Protein AF-A0A540WTZ3-F1 (afdb_monomer_lite)

Sequence (70 aa):
MNGSAQQGFGYRARRTFIRLLVFFLILGLGGGVVFLLSQLNSRTFTLAPVDGQLVVMKGRMAPMGCLLYT

Organism: NCBI:txid2590453

Secondary structure (DSSP, 8-state):
--------HHHHHHHHHHHHHHHHHHHHHHHHHHHHHHHHHTT-EEEEEETTEEEEEEE-STTS-EEE--

Radius of gyration: 24.19 Å; chains: 1; bounding box: 45×39×64 Å

Foldseek 3Di:
DPPPPPCDPVNVVVVVVVVVVVVVVVVVVVVVVLQVVQVVQQQDWDWDQDPNDTFIWGAHGPPVGIDTDD

pLDDT: mean 87.57, std 13.46, range [40.06, 98.38]

Structure (mmCIF, N/CA/C/O backbone):
data_AF-A0A540WTZ3-F1
#
_entry.id   AF-A0A540WTZ3-F1
#
loop_
_atom_site.group_PDB
_atom_site.id
_atom_site.type_symbol
_atom_site.label_atom_id
_atom_site.label_alt_id
_atom_site.label_comp_id
_atom_site.label_asym_id
_atom_site.label_entity_id
_atom_site.label_seq_id
_atom_site.pdbx_PDB_ins_code
_atom_site.Cartn_x
_atom_site.Cartn_y
_atom_site.Cartn_z
_atom_site.occupancy
_atom_site.B_iso_or_equiv
_atom_site.auth_seq_id
_atom_site.auth_comp_id
_atom_site.auth_asym_id
_atom_site.auth_atom_id
_atom_site.pdbx_PDB_model_num
ATOM 1 N N . MET A 1 1 ? 15.477 26.682 -42.142 1.00 40.06 1 MET A N 1
ATOM 2 C CA . MET A 1 1 ? 16.119 25.357 -41.989 1.00 40.06 1 MET A CA 1
ATOM 3 C C . MET A 1 1 ? 15.567 24.702 -40.728 1.00 40.06 1 MET A C 1
ATOM 5 O O . MET A 1 1 ? 16.093 24.935 -39.651 1.00 40.06 1 MET A O 1
ATOM 9 N N . ASN A 1 2 ? 14.470 23.945 -40.836 1.00 42.88 2 ASN A N 1
ATOM 10 C CA . ASN A 1 2 ? 13.921 23.190 -39.705 1.00 42.88 2 ASN A CA 1
ATOM 11 C C . ASN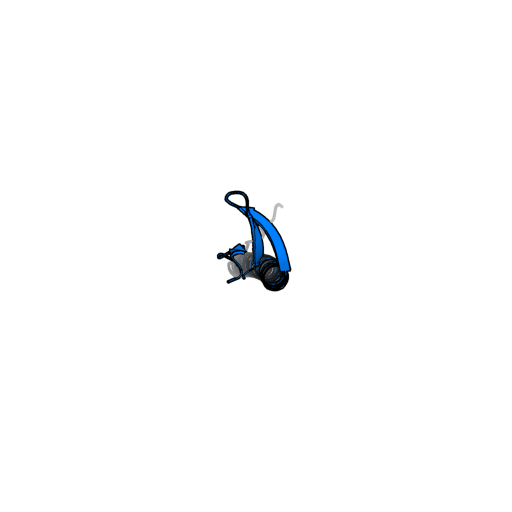 A 1 2 ? 14.578 21.811 -39.696 1.00 42.88 2 ASN A C 1
ATOM 13 O O . ASN A 1 2 ? 14.127 20.897 -40.380 1.00 42.88 2 ASN A O 1
ATOM 17 N N . GLY A 1 3 ? 15.697 21.697 -38.980 1.00 49.00 3 GLY A N 1
ATOM 18 C CA . GLY A 1 3 ? 16.391 20.431 -38.793 1.00 49.00 3 GLY A CA 1
ATOM 19 C C . GLY A 1 3 ? 15.508 19.476 -38.001 1.00 49.00 3 GLY A C 1
ATOM 20 O O . GLY A 1 3 ? 15.423 19.569 -36.778 1.00 49.00 3 GLY A O 1
ATOM 21 N N . SER A 1 4 ? 14.850 18.549 -38.691 1.00 52.88 4 SER A N 1
ATOM 22 C CA . SER A 1 4 ? 14.305 17.339 -38.089 1.00 52.88 4 SER A CA 1
ATOM 23 C C . SER A 1 4 ? 15.481 16.535 -37.542 1.00 52.88 4 SER A C 1
ATOM 25 O O . SER A 1 4 ? 16.048 15.698 -38.242 1.00 52.88 4 SER A O 1
ATOM 27 N N . ALA A 1 5 ? 15.898 16.844 -36.311 1.00 59.25 5 ALA A N 1
ATOM 28 C CA . ALA A 1 5 ? 16.890 16.067 -35.591 1.00 59.25 5 ALA A CA 1
ATOM 29 C C . ALA A 1 5 ? 16.398 14.620 -35.591 1.00 59.25 5 ALA A C 1
ATOM 31 O O . ALA A 1 5 ? 15.383 14.296 -34.970 1.00 59.25 5 ALA A O 1
ATOM 32 N N . GLN A 1 6 ? 17.075 13.782 -36.369 1.00 57.38 6 GLN A N 1
ATOM 33 C CA . GLN A 1 6 ? 16.768 12.375 -36.526 1.00 57.38 6 GLN A CA 1
ATOM 34 C C . GLN A 1 6 ? 16.836 11.752 -35.129 1.00 57.38 6 GLN A C 1
ATOM 36 O O . GLN A 1 6 ? 17.918 11.514 -34.600 1.00 57.38 6 GLN A O 1
ATOM 41 N N . GLN A 1 7 ? 15.678 11.591 -34.475 1.00 60.62 7 GLN A N 1
ATOM 42 C CA . GLN A 1 7 ? 15.566 11.014 -33.136 1.00 60.62 7 GLN A CA 1
ATOM 43 C C . GLN A 1 7 ? 15.967 9.544 -33.234 1.00 60.62 7 GLN A C 1
ATOM 45 O O . GLN A 1 7 ? 15.118 8.671 -33.430 1.00 60.62 7 GLN A O 1
ATOM 50 N N . GLY A 1 8 ? 17.273 9.294 -33.160 1.00 70.88 8 GLY A N 1
ATOM 51 C CA . GLY A 1 8 ? 17.865 7.974 -33.286 1.00 70.88 8 GLY A CA 1
ATOM 52 C C . GLY A 1 8 ? 17.299 7.010 -32.251 1.00 70.88 8 GLY A C 1
ATOM 53 O O . GLY A 1 8 ? 16.827 7.412 -31.182 1.00 70.88 8 GLY A O 1
ATOM 54 N N . PHE A 1 9 ? 17.367 5.719 -32.568 1.00 72.31 9 PHE A N 1
ATOM 55 C CA . PHE A 1 9 ? 16.887 4.632 -31.715 1.00 72.31 9 PHE A CA 1
ATOM 56 C C . PHE A 1 9 ? 17.343 4.781 -30.251 1.00 72.31 9 PHE A C 1
ATOM 58 O O . PHE A 1 9 ? 16.531 4.629 -29.342 1.00 72.31 9 PHE A O 1
ATOM 65 N N . GLY A 1 10 ? 18.590 5.207 -30.014 1.00 79.81 10 GLY A N 1
ATOM 66 C CA . GLY A 1 10 ? 19.125 5.455 -28.669 1.00 79.81 10 GLY A CA 1
ATOM 67 C C . GLY A 1 10 ? 18.399 6.556 -27.881 1.00 79.81 10 GLY A C 1
ATOM 68 O O . GLY A 1 10 ? 18.159 6.396 -26.685 1.00 79.81 10 GLY A O 1
ATOM 69 N N . TYR A 1 11 ? 17.970 7.643 -28.534 1.00 81.50 11 TYR A N 1
ATOM 70 C CA . TYR A 1 11 ? 17.187 8.701 -27.881 1.00 81.50 11 TYR A CA 1
ATOM 71 C C . TYR A 1 11 ? 15.803 8.186 -27.464 1.00 81.50 11 TYR A C 1
ATOM 73 O O . TYR A 1 11 ? 15.332 8.462 -26.357 1.00 81.50 11 TYR A O 1
ATOM 81 N N . ARG A 1 12 ? 15.171 7.379 -28.326 1.00 82.81 12 ARG A N 1
ATOM 82 C CA . ARG A 1 12 ? 13.870 6.754 -28.044 1.00 82.81 12 ARG A CA 1
ATOM 83 C C . ARG A 1 12 ? 13.978 5.714 -26.926 1.00 82.81 12 ARG A C 1
ATOM 85 O O . ARG A 1 12 ? 13.187 5.765 -25.989 1.00 82.81 12 ARG A O 1
ATOM 92 N N . ALA A 1 13 ? 14.983 4.840 -26.975 1.00 87.88 13 ALA A N 1
ATOM 93 C CA . ALA A 1 13 ? 15.224 3.809 -25.966 1.00 87.88 13 ALA A CA 1
ATOM 94 C C . ALA A 1 13 ? 15.498 4.415 -24.581 1.00 87.88 13 ALA A C 1
ATOM 96 O O . ALA A 1 13 ? 14.849 4.033 -23.608 1.00 87.88 13 ALA A O 1
ATOM 97 N N . ARG A 1 14 ? 16.373 5.429 -24.493 1.00 90.69 14 ARG A N 1
ATOM 98 C CA . ARG A 1 14 ? 16.651 6.144 -23.236 1.00 90.69 14 ARG A CA 1
ATOM 99 C C . ARG A 1 14 ? 15.393 6.795 -22.665 1.00 90.69 14 ARG A C 1
ATOM 101 O O . ARG A 1 14 ? 15.140 6.699 -21.467 1.00 90.69 14 ARG A O 1
ATOM 108 N N . ARG A 1 15 ? 14.583 7.435 -23.514 1.00 91.25 15 ARG A N 1
ATOM 109 C CA . ARG A 1 15 ? 13.324 8.061 -23.088 1.00 91.25 15 ARG A CA 1
ATOM 110 C C . ARG A 1 15 ? 12.341 7.033 -22.529 1.00 91.25 15 ARG A C 1
ATOM 112 O O . ARG A 1 15 ? 11.738 7.283 -21.488 1.00 91.25 15 ARG A O 1
ATOM 119 N N . THR A 1 16 ? 12.181 5.895 -23.197 1.00 93.56 16 THR A N 1
ATOM 120 C CA . THR A 1 16 ? 11.300 4.815 -22.731 1.00 93.56 16 THR A CA 1
ATOM 121 C C . THR A 1 16 ? 11.814 4.198 -21.435 1.00 93.56 16 THR A C 1
ATOM 123 O O . THR A 1 16 ? 11.033 4.021 -20.506 1.00 93.56 16 THR A O 1
ATOM 126 N N . PHE A 1 17 ? 13.121 3.956 -21.327 1.00 95.56 17 PHE A N 1
ATOM 127 C CA . PHE A 1 17 ? 13.733 3.438 -20.106 1.00 95.56 17 PHE A CA 1
ATOM 128 C C . PHE A 1 17 ? 13.492 4.362 -18.909 1.00 95.56 17 PHE A C 1
ATOM 130 O O . PHE A 1 17 ? 13.018 3.900 -17.877 1.00 95.56 17 PHE A O 1
ATOM 137 N N . ILE A 1 18 ? 13.733 5.671 -19.057 1.00 96.69 18 ILE A N 1
ATOM 138 C CA . ILE A 1 18 ? 13.481 6.639 -17.978 1.00 96.69 18 ILE A CA 1
ATOM 139 C C . ILE A 1 18 ? 12.005 6.617 -17.569 1.00 96.69 18 ILE A C 1
ATOM 141 O O . ILE A 1 18 ? 11.702 6.628 -16.382 1.00 96.69 18 ILE A O 1
ATOM 145 N N . ARG A 1 19 ? 11.076 6.545 -18.531 1.00 96.00 19 ARG A N 1
ATOM 146 C CA . ARG A 1 19 ? 9.639 6.459 -18.229 1.00 96.00 19 ARG A CA 1
ATOM 147 C C . ARG A 1 19 ? 9.286 5.205 -17.439 1.00 96.00 19 ARG A C 1
ATOM 149 O O . ARG A 1 19 ? 8.552 5.311 -16.464 1.00 96.00 19 ARG A O 1
ATOM 156 N N . LEU A 1 20 ? 9.808 4.048 -17.841 1.00 98.00 20 LEU A N 1
ATOM 157 C CA . LEU A 1 20 ? 9.589 2.794 -17.123 1.00 98.00 20 LEU A CA 1
ATOM 158 C C . LEU A 1 20 ? 10.202 2.846 -15.725 1.00 98.00 20 LEU A C 1
ATOM 160 O O . LEU A 1 20 ? 9.545 2.472 -14.763 1.00 98.00 20 LEU A O 1
ATOM 164 N N . LEU A 1 21 ? 11.419 3.372 -15.596 1.00 98.06 21 LEU A N 1
ATOM 165 C CA . LEU A 1 21 ? 12.084 3.540 -14.308 1.00 98.06 21 LEU A CA 1
ATOM 166 C C . LEU A 1 21 ? 11.254 4.420 -13.372 1.00 98.06 21 LEU A C 1
ATOM 168 O O . LEU A 1 21 ? 10.993 4.027 -12.240 1.00 98.06 21 LEU A O 1
ATOM 172 N N . VAL A 1 22 ? 10.790 5.578 -13.849 1.00 98.00 22 VAL A N 1
ATOM 173 C CA . VAL A 1 22 ? 9.927 6.476 -13.066 1.00 98.00 22 VAL A CA 1
ATOM 174 C C . VAL A 1 22 ? 8.605 5.794 -12.717 1.00 98.00 22 VAL A C 1
ATOM 176 O O . VAL A 1 22 ? 8.142 5.912 -11.588 1.00 98.00 22 VAL A O 1
ATOM 179 N N . PHE A 1 23 ? 8.014 5.041 -13.644 1.00 97.81 23 PHE A N 1
ATOM 180 C CA . PHE A 1 23 ? 6.792 4.282 -13.389 1.00 97.81 23 PHE A CA 1
ATOM 181 C C . PHE A 1 23 ? 6.980 3.252 -12.265 1.00 97.81 23 PHE A C 1
ATOM 183 O O . PHE A 1 23 ? 6.206 3.242 -11.309 1.00 97.81 23 PHE A O 1
ATOM 190 N N . PHE A 1 24 ? 8.037 2.438 -12.324 1.00 98.31 24 PHE A N 1
ATOM 191 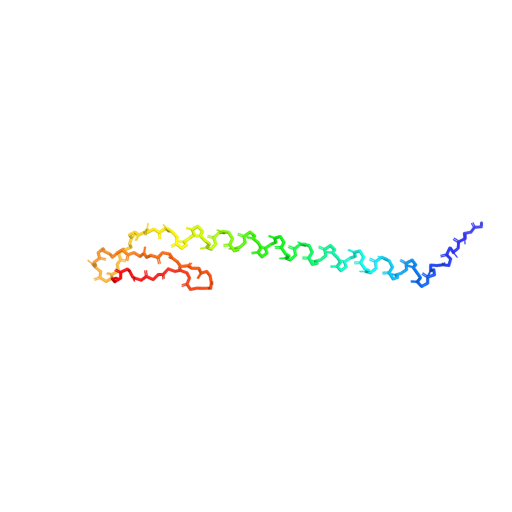C CA . PHE A 1 24 ? 8.353 1.478 -11.264 1.00 98.31 24 PHE A CA 1
ATOM 192 C C . PHE A 1 24 ? 8.700 2.160 -9.943 1.00 98.31 24 PHE A C 1
ATOM 194 O O . PHE A 1 24 ? 8.321 1.656 -8.889 1.00 98.31 24 PHE A O 1
ATOM 201 N N . LEU A 1 25 ? 9.364 3.315 -9.984 1.00 98.38 25 LEU A N 1
ATOM 202 C CA . LEU A 1 25 ? 9.647 4.103 -8.790 1.00 98.38 25 LEU A CA 1
ATOM 203 C C . LEU A 1 25 ? 8.350 4.571 -8.120 1.00 98.38 25 LEU A C 1
ATOM 205 O O . LEU A 1 25 ? 8.197 4.406 -6.913 1.00 98.38 25 LEU A O 1
ATOM 209 N N . ILE A 1 26 ? 7.396 5.098 -8.893 1.00 98.06 26 ILE A N 1
ATOM 210 C CA . ILE A 1 26 ? 6.086 5.517 -8.377 1.00 98.06 26 ILE A CA 1
ATOM 211 C C . ILE A 1 26 ? 5.331 4.320 -7.794 1.00 98.06 26 ILE A C 1
ATOM 213 O O . ILE A 1 26 ? 4.804 4.424 -6.688 1.00 98.06 26 ILE A O 1
ATOM 217 N N . LEU A 1 27 ? 5.308 3.177 -8.490 1.00 98.19 27 LEU A N 1
ATOM 218 C CA . LEU A 1 27 ? 4.670 1.961 -7.975 1.00 98.19 27 LEU A CA 1
ATOM 219 C C . LEU A 1 27 ? 5.329 1.460 -6.687 1.00 98.19 27 LEU A C 1
ATOM 221 O O . LEU A 1 27 ? 4.625 1.096 -5.748 1.00 98.19 27 LEU A O 1
ATOM 225 N N . GLY A 1 28 ? 6.660 1.468 -6.620 1.00 98.06 28 GLY A N 1
ATOM 226 C CA . GLY A 1 28 ? 7.409 1.058 -5.435 1.00 98.06 28 GLY A CA 1
ATOM 227 C C . GLY A 1 28 ? 7.147 1.973 -4.242 1.00 98.06 28 GLY A C 1
ATOM 228 O O . GLY A 1 28 ? 6.874 1.488 -3.147 1.00 98.06 28 GLY A O 1
ATOM 229 N N . LEU A 1 29 ? 7.158 3.292 -4.454 1.00 98.31 29 LEU A N 1
ATOM 230 C CA . LEU A 1 29 ? 6.843 4.269 -3.410 1.00 98.31 29 LEU A CA 1
ATOM 231 C C . LEU A 1 29 ? 5.384 4.156 -2.956 1.00 98.31 29 LEU A C 1
ATOM 233 O O . LEU A 1 29 ? 5.123 4.099 -1.756 1.00 98.31 29 LEU A O 1
ATOM 237 N N . GLY A 1 30 ? 4.442 4.059 -3.896 1.00 97.81 30 GLY A N 1
ATOM 238 C CA . GLY A 1 30 ? 3.024 3.871 -3.593 1.00 97.81 30 GLY A CA 1
ATOM 239 C C . GLY A 1 30 ? 2.771 2.584 -2.804 1.00 97.81 30 GLY A C 1
ATOM 240 O O . GLY A 1 30 ? 2.130 2.616 -1.754 1.00 97.81 30 GLY A O 1
ATOM 241 N N . GLY A 1 31 ? 3.345 1.465 -3.252 1.00 96.94 31 GLY A N 1
ATOM 242 C CA . GLY A 1 31 ? 3.280 0.185 -2.546 1.00 96.94 31 GLY A CA 1
ATOM 243 C C . GLY A 1 31 ? 3.926 0.243 -1.162 1.00 96.94 31 GLY A C 1
ATO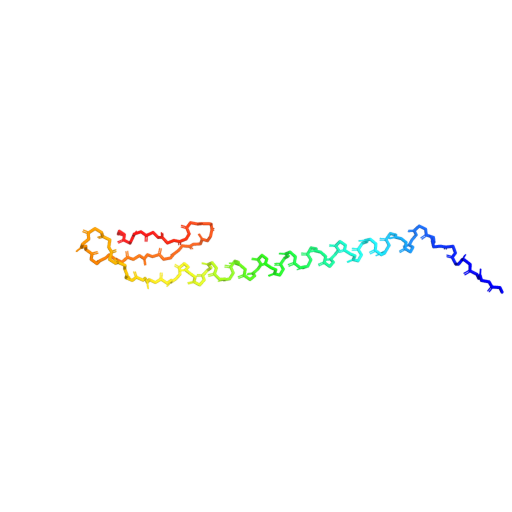M 244 O O . GLY A 1 31 ? 3.358 -0.269 -0.199 1.00 96.94 31 GLY A O 1
ATOM 245 N N . GLY A 1 32 ? 5.066 0.926 -1.032 1.00 97.56 32 GLY A N 1
ATOM 246 C CA . GLY A 1 32 ? 5.748 1.137 0.244 1.00 97.56 32 GLY A CA 1
ATOM 247 C C . GLY A 1 32 ? 4.897 1.913 1.250 1.00 97.56 32 GLY A C 1
ATOM 248 O O . GLY A 1 32 ? 4.788 1.502 2.404 1.00 97.56 32 GLY A O 1
ATOM 249 N N . VAL A 1 33 ? 4.231 2.986 0.815 1.00 97.06 33 VAL A N 1
ATOM 250 C CA . VAL A 1 33 ? 3.300 3.749 1.664 1.00 97.06 33 VAL A CA 1
ATOM 251 C C . VAL A 1 33 ? 2.138 2.868 2.122 1.00 97.06 33 VAL A C 1
ATOM 253 O O . VAL A 1 33 ? 1.858 2.805 3.319 1.00 97.06 33 VAL A O 1
ATOM 256 N N . VAL A 1 34 ? 1.496 2.139 1.204 1.00 95.81 34 VAL A N 1
ATOM 257 C CA . VAL A 1 34 ? 0.392 1.223 1.544 1.00 95.81 34 VAL A CA 1
ATOM 258 C C . VAL A 1 34 ? 0.852 0.143 2.526 1.00 95.81 34 VAL A C 1
ATOM 260 O O . VAL A 1 34 ? 0.149 -0.151 3.493 1.00 95.81 34 VAL A O 1
ATOM 263 N N . PHE A 1 35 ? 2.049 -0.412 2.335 1.00 95.69 35 PHE A N 1
ATOM 264 C CA . PHE A 1 35 ? 2.634 -1.398 3.239 1.00 95.69 35 PHE A CA 1
ATOM 265 C C . PHE A 1 35 ? 2.884 -0.830 4.643 1.00 95.69 35 PHE A C 1
ATOM 267 O O . PHE A 1 35 ? 2.540 -1.470 5.637 1.00 95.69 35 PHE A O 1
ATOM 274 N N . LEU A 1 36 ? 3.433 0.382 4.745 1.00 96.19 36 LEU A N 1
ATOM 275 C CA . LEU A 1 36 ? 3.658 1.043 6.032 1.00 96.19 36 LEU A CA 1
ATOM 276 C C . LEU A 1 36 ? 2.338 1.342 6.751 1.00 96.19 36 LEU A C 1
ATOM 278 O O . LEU A 1 36 ? 2.213 1.057 7.941 1.00 96.19 36 LEU A O 1
ATOM 282 N N . LEU A 1 37 ? 1.329 1.842 6.036 1.00 94.25 37 LEU A N 1
ATOM 283 C CA . LEU A 1 37 ? -0.007 2.066 6.596 1.00 94.25 37 LEU A CA 1
ATOM 284 C C . LEU A 1 37 ? -0.654 0.756 7.063 1.00 94.25 37 LEU A C 1
ATOM 286 O O . LEU A 1 37 ? -1.239 0.700 8.141 1.00 94.25 37 LEU A O 1
ATOM 290 N N . SER A 1 38 ? -0.493 -0.314 6.289 1.00 93.44 38 SER A N 1
ATOM 291 C CA . SER A 1 38 ? -0.929 -1.670 6.631 1.00 93.44 38 SER A CA 1
ATOM 292 C C . SER A 1 38 ? -0.240 -2.192 7.903 1.00 93.44 38 SER A C 1
ATOM 294 O O . SER A 1 38 ? -0.892 -2.752 8.788 1.00 93.44 38 SER A O 1
ATOM 296 N N . GLN A 1 39 ? 1.061 -1.934 8.064 1.00 94.12 39 GLN A N 1
ATOM 297 C CA . GLN A 1 39 ? 1.786 -2.247 9.298 1.00 94.12 39 GLN A CA 1
ATOM 298 C C . GLN A 1 39 ? 1.259 -1.450 10.495 1.00 94.12 39 GLN A C 1
ATOM 300 O O . GLN A 1 39 ? 1.081 -2.025 11.570 1.00 94.12 39 GLN A O 1
ATOM 305 N N . LEU A 1 40 ? 0.975 -0.156 10.327 1.00 91.81 40 LEU A N 1
ATOM 306 C CA . LEU A 1 40 ? 0.387 0.666 11.390 1.00 91.81 40 LEU A CA 1
ATOM 307 C C . LEU A 1 40 ? -1.004 0.154 11.784 1.00 91.81 40 LEU A C 1
ATOM 309 O O . LEU A 1 40 ? -1.279 -0.035 12.971 1.00 91.81 40 LEU A O 1
ATOM 313 N N . ASN A 1 41 ? -1.850 -0.160 10.799 1.00 91.25 41 ASN A N 1
ATOM 314 C CA . ASN A 1 41 ? -3.167 -0.739 11.045 1.00 91.25 41 ASN A CA 1
ATOM 315 C C . ASN A 1 41 ? -3.062 -2.056 11.829 1.00 91.25 41 ASN A C 1
ATOM 317 O O . ASN A 1 41 ? -3.772 -2.225 12.816 1.00 91.25 41 ASN A O 1
ATOM 321 N N . SER A 1 42 ? -2.101 -2.925 11.490 1.00 90.50 42 SER A N 1
ATOM 322 C CA . SER A 1 42 ? -1.892 -4.215 12.170 1.00 90.50 42 SER A CA 1
ATOM 323 C C . SER A 1 42 ? -1.580 -4.128 13.674 1.00 90.50 42 SER A C 1
ATOM 325 O O . SER A 1 42 ? -1.686 -5.120 14.399 1.00 90.50 42 SER A O 1
ATOM 327 N N . ARG A 1 43 ? -1.186 -2.940 14.149 1.00 91.69 43 ARG A N 1
ATOM 328 C CA . ARG A 1 43 ? -0.867 -2.649 15.555 1.00 91.69 43 ARG A CA 1
ATOM 329 C C . ARG A 1 43 ? -1.993 -1.918 16.283 1.00 91.69 43 ARG A C 1
ATOM 331 O O . ARG A 1 43 ? -1.857 -1.628 17.467 1.00 91.69 43 ARG A O 1
ATOM 338 N N . THR A 1 44 ? -3.079 -1.605 15.583 1.00 89.25 44 THR A N 1
ATOM 339 C CA . THR A 1 44 ? -4.192 -0.830 16.124 1.00 89.25 44 THR A CA 1
ATOM 340 C C . THR A 1 44 ? -5.276 -1.761 16.657 1.00 89.25 44 THR A C 1
ATOM 342 O O . THR A 1 44 ? -5.619 -2.769 16.034 1.00 89.25 44 THR A O 1
ATOM 345 N N . PHE A 1 45 ? -5.835 -1.388 17.804 1.00 92.31 45 PHE A N 1
ATOM 346 C CA . PHE A 1 45 ? -7.022 -1.999 18.384 1.00 92.31 45 PHE A CA 1
ATOM 347 C C . PHE A 1 45 ? -8.133 -0.957 18.414 1.00 92.31 45 PHE A C 1
ATOM 349 O O . PHE A 1 45 ? -7.896 0.200 18.760 1.00 92.31 45 PHE A O 1
ATOM 356 N N . THR A 1 46 ? -9.335 -1.361 18.032 1.00 91.06 46 THR A N 1
ATOM 357 C CA . THR A 1 46 ? -10.515 -0.489 17.998 1.00 91.06 46 THR A CA 1
ATOM 358 C C . THR A 1 46 ? -11.679 -1.192 18.675 1.00 91.06 46 THR A C 1
ATOM 360 O O . THR A 1 46 ? -11.731 -2.417 18.684 1.00 91.06 46 THR A O 1
ATOM 363 N N . LEU A 1 47 ? -12.594 -0.434 19.269 1.00 92.06 47 LEU A N 1
ATOM 364 C CA . LEU A 1 47 ? -13.827 -0.974 19.834 1.00 92.06 47 LEU A CA 1
ATOM 365 C C . LEU A 1 47 ? -14.955 -0.730 18.839 1.00 92.06 47 LEU A C 1
ATOM 367 O O . LEU A 1 47 ? -15.104 0.390 18.350 1.00 92.06 47 LEU A O 1
ATOM 371 N N . ALA A 1 48 ? -15.738 -1.762 18.553 1.00 91.44 48 ALA A N 1
ATOM 372 C CA . ALA A 1 48 ? -16.893 -1.661 17.676 1.00 91.44 48 ALA A CA 1
ATOM 373 C C . ALA A 1 48 ? -18.112 -2.309 18.347 1.00 91.44 48 ALA A C 1
ATOM 375 O O . ALA A 1 48 ? -17.986 -3.397 18.910 1.00 91.44 48 ALA A O 1
ATOM 376 N N . PRO A 1 49 ? -19.291 -1.669 18.316 1.00 90.44 49 PRO A N 1
ATOM 377 C CA . PRO A 1 49 ? -20.528 -2.330 18.699 1.00 90.44 49 PRO A CA 1
ATOM 378 C C . PRO A 1 49 ? -20.930 -3.315 17.591 1.00 90.44 49 PRO A C 1
ATOM 380 O O . PRO A 1 49 ? -21.208 -2.904 16.466 1.00 90.44 49 PRO A O 1
ATOM 383 N N . VAL A 1 50 ? -20.949 -4.609 17.903 1.00 89.25 50 VAL A N 1
ATOM 384 C CA . VAL A 1 50 ? -21.366 -5.692 16.999 1.00 89.25 50 VAL A CA 1
ATOM 385 C C . VAL A 1 50 ? -22.402 -6.535 17.736 1.00 89.25 50 VAL A C 1
ATOM 387 O O . VAL A 1 50 ? -22.158 -6.970 18.858 1.00 89.25 50 VAL A O 1
ATOM 390 N N . ASP A 1 51 ? -23.584 -6.708 17.140 1.00 89.12 51 ASP A N 1
ATOM 391 C CA . ASP A 1 51 ? -24.687 -7.517 17.688 1.00 89.12 51 ASP A CA 1
ATOM 392 C C . ASP A 1 51 ? -25.073 -7.180 19.143 1.00 89.12 51 ASP A C 1
ATOM 394 O O . ASP A 1 51 ? -25.333 -8.049 19.973 1.00 89.12 51 ASP A O 1
ATOM 398 N N . GLY A 1 52 ? -25.095 -5.884 19.476 1.00 90.00 52 GLY A N 1
ATOM 399 C CA . GLY A 1 52 ? -25.453 -5.398 20.815 1.00 90.00 52 GLY A CA 1
ATOM 400 C C . GLY A 1 52 ? -24.365 -5.597 21.876 1.00 90.00 52 GLY A C 1
ATOM 401 O O . GLY A 1 52 ? -24.585 -5.265 23.040 1.00 90.00 52 GLY A O 1
ATOM 402 N N . GLN A 1 53 ? -23.190 -6.094 21.488 1.00 87.75 53 GLN A N 1
ATOM 403 C CA . GLN A 1 53 ? -22.025 -6.247 22.353 1.00 87.75 53 GLN A CA 1
ATOM 404 C C . GLN A 1 53 ? -20.895 -5.326 21.893 1.00 87.75 53 GLN A C 1
ATOM 406 O O . GLN A 1 53 ? -20.733 -5.046 20.706 1.00 87.75 53 GLN A O 1
ATOM 411 N N . LEU A 1 54 ? -20.096 -4.835 22.839 1.00 92.38 54 LEU A N 1
ATOM 412 C CA . LEU A 1 54 ? -18.898 -4.071 22.516 1.00 92.38 54 LEU A CA 1
ATOM 413 C C . LEU A 1 54 ? -17.735 -5.046 22.320 1.00 92.38 54 LEU A C 1
ATOM 415 O O . LEU A 1 54 ? -17.257 -5.635 23.288 1.00 92.38 54 LEU A O 1
ATOM 419 N N . VAL A 1 55 ? -17.286 -5.215 21.076 1.00 92.38 55 VAL A N 1
ATOM 420 C CA . VAL A 1 55 ? -16.193 -6.132 20.734 1.00 92.38 55 VAL A CA 1
ATOM 421 C C . VAL A 1 55 ? -14.909 -5.370 20.435 1.00 92.38 55 VAL A C 1
ATOM 423 O O . VAL A 1 55 ? -14.917 -4.276 19.864 1.00 92.38 55 VAL A O 1
ATOM 426 N N . VAL A 1 56 ? -13.780 -5.964 20.815 1.00 94.00 56 VAL A N 1
ATOM 427 C CA . VAL A 1 56 ? -12.460 -5.472 20.425 1.00 94.00 56 VAL A CA 1
ATOM 428 C C . VAL A 1 56 ? -12.162 -6.001 19.031 1.00 94.00 56 VAL A C 1
ATOM 430 O O . VAL A 1 56 ? -12.260 -7.197 18.766 1.00 94.00 56 VAL A O 1
ATOM 433 N N . MET A 1 57 ? -11.770 -5.111 18.134 1.00 94.38 57 MET A N 1
ATOM 434 C CA . MET A 1 57 ? -11.305 -5.454 16.803 1.00 94.38 57 MET A CA 1
ATOM 435 C C . MET A 1 57 ? -9.817 -5.148 16.689 1.00 94.38 57 MET A C 1
ATOM 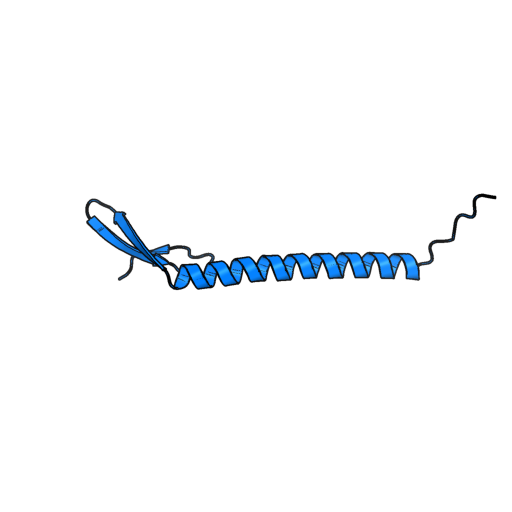437 O O . MET A 1 57 ? -9.350 -4.084 17.109 1.00 94.38 57 MET A O 1
ATOM 441 N N . LYS A 1 58 ? -9.067 -6.084 16.112 1.00 93.94 58 LYS A N 1
ATOM 442 C CA . LYS A 1 58 ? -7.637 -5.955 15.850 1.00 93.94 58 LYS A CA 1
ATOM 443 C C . LYS A 1 58 ? -7.414 -5.724 14.364 1.00 93.94 58 LYS A C 1
ATOM 445 O O . LYS A 1 58 ? -7.786 -6.562 13.536 1.00 93.94 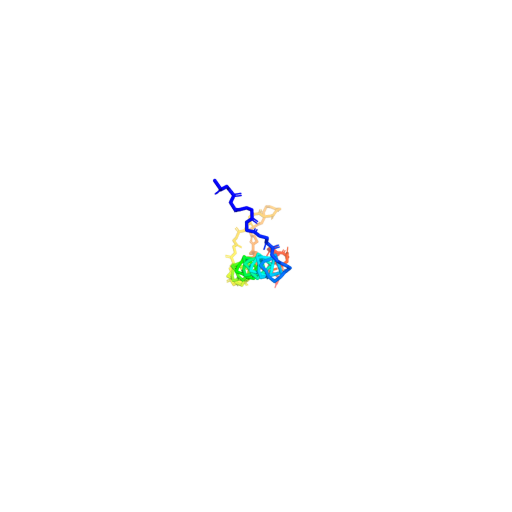58 LYS A O 1
ATOM 450 N N . GLY A 1 59 ? -6.759 -4.611 14.049 1.00 92.75 59 GLY A N 1
ATOM 451 C CA . GLY A 1 59 ? -6.300 -4.342 12.696 1.00 92.75 59 GLY A CA 1
ATOM 452 C C . GLY A 1 59 ? -5.287 -5.391 12.239 1.00 92.75 59 GLY A C 1
ATOM 453 O O . GLY A 1 59 ? -4.587 -6.029 13.033 1.00 92.75 59 GLY A O 1
ATOM 454 N N . ARG A 1 60 ? -5.221 -5.609 10.935 1.00 90.81 60 ARG A N 1
ATOM 455 C CA . ARG A 1 60 ? -4.395 -6.609 10.259 1.00 90.81 60 ARG A CA 1
ATOM 456 C C . ARG A 1 60 ? -3.782 -5.977 9.023 1.00 90.81 60 ARG A C 1
ATOM 458 O O . ARG A 1 60 ? -4.225 -4.946 8.527 1.00 90.81 60 ARG A O 1
ATOM 465 N N . MET A 1 61 ? -2.736 -6.619 8.514 1.00 91.44 61 MET A N 1
ATOM 466 C CA . MET A 1 61 ? -2.171 -6.177 7.251 1.00 91.44 61 MET A CA 1
ATOM 467 C C . MET A 1 61 ? -3.193 -6.317 6.117 1.00 91.44 61 MET A C 1
ATOM 469 O O . MET A 1 61 ? -4.015 -7.238 6.104 1.00 91.44 61 MET A O 1
ATOM 473 N N . ALA A 1 62 ? -3.115 -5.410 5.148 1.00 87.19 62 ALA A N 1
ATOM 474 C CA . ALA A 1 62 ? -3.838 -5.512 3.894 1.00 87.19 62 ALA A CA 1
ATOM 475 C C . ALA A 1 62 ? -3.589 -6.889 3.235 1.00 87.19 62 ALA A C 1
ATOM 477 O O . ALA A 1 62 ? -2.469 -7.403 3.300 1.00 87.19 62 ALA A O 1
ATOM 478 N N . PRO A 1 63 ? -4.607 -7.489 2.596 1.00 87.19 63 PRO A N 1
ATOM 479 C CA . PRO A 1 63 ? -5.945 -6.937 2.365 1.00 87.19 63 PRO A CA 1
ATOM 480 C C . PRO A 1 63 ? -6.958 -7.242 3.485 1.00 87.19 63 PRO A C 1
ATOM 482 O O . PRO A 1 63 ? -8.118 -6.876 3.353 1.00 87.19 63 PRO A O 1
ATOM 485 N N . MET A 1 64 ? -6.549 -7.906 4.573 1.00 90.44 64 ME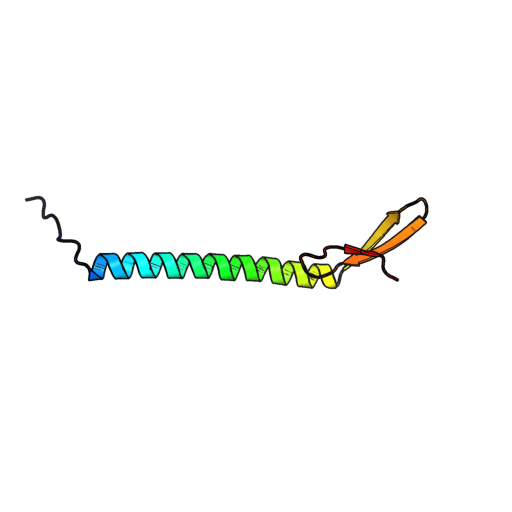T A N 1
ATOM 486 C CA . MET A 1 64 ? -7.481 -8.463 5.566 1.00 90.44 64 MET A CA 1
ATOM 487 C C . MET A 1 64 ? -8.226 -7.403 6.390 1.00 90.44 64 MET A C 1
ATOM 489 O O . MET A 1 64 ? -9.303 -7.681 6.904 1.00 90.44 64 MET A O 1
ATOM 493 N N . GLY A 1 65 ? -7.680 -6.191 6.521 1.00 87.94 65 GLY A N 1
ATOM 494 C CA . GLY A 1 65 ? -8.361 -5.091 7.204 1.00 87.94 65 GLY A CA 1
ATOM 495 C C . GLY A 1 65 ? -8.430 -5.302 8.715 1.00 87.94 65 GLY A C 1
ATOM 496 O O . GLY A 1 65 ? -7.400 -5.292 9.373 1.00 87.94 65 GLY A O 1
ATOM 497 N N . CYS A 1 66 ? -9.623 -5.471 9.282 1.00 88.44 66 CYS A N 1
ATOM 498 C CA . CYS A 1 66 ? -9.828 -5.588 10.728 1.00 88.44 66 CYS A CA 1
ATOM 499 C C . CYS A 1 66 ? -10.656 -6.835 11.056 1.00 88.44 66 CYS A C 1
ATOM 501 O O . CYS A 1 66 ? -11.622 -7.129 10.355 1.00 88.44 66 CYS A O 1
ATOM 503 N N . LEU A 1 67 ? -10.286 -7.563 12.111 1.00 89.06 67 LEU A N 1
ATOM 504 C CA . LEU A 1 67 ? -10.972 -8.786 12.540 1.00 89.06 67 LEU A CA 1
ATOM 505 C C . LEU A 1 67 ? -11.246 -8.770 14.040 1.00 89.06 67 LEU A C 1
ATOM 507 O O . LEU A 1 67 ? -10.583 -8.061 14.799 1.00 89.06 67 LEU A O 1
ATOM 511 N N . LEU A 1 68 ? -12.229 -9.566 14.459 1.00 89.56 68 LEU A N 1
ATOM 512 C CA . LEU A 1 68 ? -12.611 -9.690 15.861 1.00 89.56 68 LEU A CA 1
ATOM 513 C C . LEU A 1 68 ? -11.420 -10.232 16.661 1.00 89.56 68 LEU A C 1
ATOM 515 O O . LEU A 1 68 ? -10.744 -11.174 16.236 1.00 89.56 68 LEU A O 1
ATOM 519 N N . TYR A 1 69 ? -11.111 -9.575 17.774 1.00 83.88 69 TYR A N 1
ATOM 520 C CA . TYR A 1 69 ? -10.027 -9.980 18.653 1.00 83.88 69 TYR A CA 1
ATOM 521 C C . TYR A 1 69 ? -10.537 -11.090 19.573 1.00 83.88 69 TYR A C 1
ATOM 523 O O . TYR A 1 69 ? -11.228 -10.817 20.550 1.00 83.88 69 TYR A O 1
ATOM 531 N N . THR A 1 70 ? -10.246 -12.332 19.186 1.00 75.38 70 THR A N 1
ATOM 532 C CA . THR A 1 70 ? -10.485 -13.550 19.974 1.00 75.38 70 THR A CA 1
ATOM 533 C C . THR A 1 70 ? -9.363 -13.802 20.962 1.00 75.38 70 THR A C 1
ATOM 535 O O . THR A 1 70 ? -8.193 -13.650 20.528 1.00 75.38 70 THR A O 1
#